Protein AF-A0A8T5ES94-F1 (afdb_monomer_lite)

Sequence (76 aa):
GLLLCAELDPERLPVVGFDCVEEWCRINGLGVIHGGQNALRFTPHFGITSKEIDLVIDVVRDCLIAFAEKELLAAV

Foldseek 3Di:
DPKDKAADDCVQAAQDDPPGLVVQLVVVPHPWDDDDRGITMDDDDPPDDPVNVVVNVVSSVVSSVVSVVVVVVVVD

Structure (mmCIF, N/CA/C/O backbone):
data_AF-A0A8T5ES94-F1
#
_entry.id   AF-A0A8T5ES94-F1
#
loop_
_atom_site.group_PDB
_atom_site.id
_atom_site.type_symbol
_atom_site.label_atom_id
_atom_site.label_alt_id
_atom_site.label_comp_id
_atom_site.label_asym_id
_atom_site.label_entity_id
_atom_site.label_seq_id
_atom_site.pdbx_PDB_ins_code
_atom_site.Cartn_x
_atom_site.Cartn_y
_atom_site.Cartn_z
_atom_site.occupancy
_atom_site.B_iso_or_equiv
_atom_site.auth_seq_id
_atom_site.auth_comp_id
_atom_site.auth_asym_id
_atom_site.auth_atom_id
_atom_site.pdbx_PDB_model_num
ATOM 1 N N . GLY A 1 1 ? -5.913 10.928 12.495 1.00 64.19 1 GLY A N 1
ATOM 2 C CA . GLY A 1 1 ? -5.692 9.584 11.950 1.00 64.19 1 GLY A CA 1
ATOM 3 C C . GLY A 1 1 ? -4.504 8.968 12.637 1.00 64.19 1 GLY A C 1
ATOM 4 O O . GLY A 1 1 ? -3.576 9.697 12.974 1.00 64.19 1 GLY A O 1
ATOM 5 N N . LEU A 1 2 ? -4.547 7.658 12.867 1.00 75.06 2 LEU A N 1
ATOM 6 C CA . LEU A 1 2 ? -3.331 6.892 13.125 1.00 75.06 2 LEU A CA 1
ATOM 7 C C . LEU A 1 2 ? -2.511 6.925 11.831 1.00 75.06 2 LEU A C 1
ATOM 9 O O . LEU A 1 2 ? -3.078 6.721 10.763 1.00 75.06 2 LEU A O 1
ATOM 13 N N . LEU A 1 3 ? -1.227 7.255 11.913 1.00 83.56 3 LEU A N 1
ATOM 14 C CA . LEU A 1 3 ? -0.360 7.375 10.745 1.00 83.56 3 LEU A CA 1
ATOM 15 C C . LEU A 1 3 ? 0.605 6.198 10.736 1.00 83.56 3 LEU A C 1
ATOM 17 O O . LEU A 1 3 ? 1.320 5.982 11.712 1.00 83.56 3 LEU A O 1
ATOM 21 N N . LEU A 1 4 ? 0.607 5.451 9.637 1.00 89.06 4 LEU A N 1
ATOM 22 C CA . LEU A 1 4 ? 1.527 4.345 9.402 1.00 89.06 4 LEU A CA 1
ATOM 23 C C . LEU A 1 4 ? 2.235 4.564 8.065 1.00 89.06 4 LEU A C 1
ATOM 25 O O . LEU A 1 4 ? 1.604 4.981 7.092 1.00 89.06 4 LEU A O 1
ATOM 29 N N . CYS A 1 5 ? 3.538 4.291 8.031 1.00 92.56 5 CYS A N 1
ATOM 30 C CA . CYS A 1 5 ? 4.352 4.339 6.821 1.00 92.56 5 CYS A CA 1
ATOM 31 C C . CYS A 1 5 ? 4.975 2.965 6.548 1.00 92.56 5 CYS A C 1
ATOM 33 O O . CYS A 1 5 ? 5.724 2.447 7.371 1.00 92.56 5 CYS A O 1
ATOM 35 N N . ALA A 1 6 ? 4.606 2.406 5.399 1.00 93.88 6 ALA A N 1
ATOM 36 C CA . ALA A 1 6 ? 5.173 1.265 4.690 1.00 93.88 6 ALA A CA 1
ATOM 37 C C . ALA A 1 6 ? 6.472 1.563 3.928 1.00 93.88 6 ALA A C 1
ATOM 39 O O . ALA A 1 6 ? 6.342 1.850 2.743 1.00 93.88 6 ALA A O 1
ATOM 40 N N . GLU A 1 7 ? 7.668 1.555 4.526 1.00 95.38 7 GLU A N 1
ATOM 41 C CA . GLU A 1 7 ? 8.915 1.689 3.740 1.00 95.38 7 GLU A CA 1
ATOM 42 C C . GLU A 1 7 ? 9.167 0.434 2.895 1.00 95.38 7 GLU A C 1
ATOM 44 O O . GLU A 1 7 ? 9.083 -0.685 3.404 1.00 95.38 7 GLU A O 1
ATOM 49 N N . LEU A 1 8 ?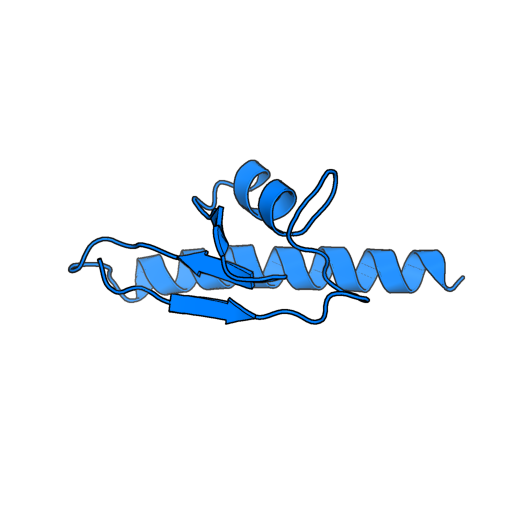 9.457 0.624 1.605 1.00 95.69 8 LEU A N 1
ATOM 50 C CA . LEU A 1 8 ? 9.685 -0.457 0.646 1.00 95.69 8 LEU A CA 1
ATOM 51 C C . LEU A 1 8 ? 11.082 -0.346 0.031 1.00 95.69 8 LEU A C 1
ATOM 53 O O . LEU A 1 8 ? 11.639 0.748 -0.072 1.00 95.69 8 LEU A O 1
ATOM 57 N N . ASP A 1 9 ? 11.624 -1.478 -0.414 1.00 95.44 9 ASP A N 1
ATOM 58 C CA . ASP A 1 9 ? 12.884 -1.534 -1.158 1.00 95.44 9 ASP A CA 1
ATOM 59 C C . ASP A 1 9 ? 12.758 -0.743 -2.478 1.00 95.44 9 ASP A C 1
ATOM 61 O O . ASP A 1 9 ? 11.962 -1.136 -3.334 1.00 95.44 9 ASP A O 1
ATOM 65 N N . PRO A 1 10 ? 13.501 0.364 -2.667 1.00 94.88 10 PRO A N 1
ATOM 66 C CA . PRO A 1 10 ? 13.359 1.225 -3.838 1.00 94.88 10 PRO A CA 1
ATOM 67 C C . PRO A 1 10 ? 13.805 0.574 -5.149 1.00 94.88 10 PRO A C 1
ATOM 69 O O . PRO A 1 10 ? 13.353 1.013 -6.204 1.00 94.88 10 PRO A O 1
ATOM 72 N N . GLU A 1 11 ? 14.660 -0.453 -5.112 1.00 92.94 11 GLU A N 1
ATOM 73 C CA . GLU A 1 11 ? 15.116 -1.126 -6.336 1.00 92.94 11 GLU A CA 1
ATOM 74 C C . GLU A 1 11 ? 14.049 -2.070 -6.897 1.00 92.94 11 GLU A C 1
ATOM 76 O O . GLU A 1 11 ? 13.939 -2.244 -8.109 1.00 92.94 11 GLU A O 1
ATOM 81 N N . ARG A 1 12 ? 13.232 -2.652 -6.016 1.00 93.62 12 ARG A N 1
ATOM 82 C CA . ARG A 1 12 ? 12.238 -3.674 -6.373 1.00 93.62 12 ARG A CA 1
ATOM 83 C C . ARG A 1 12 ? 10.811 -3.136 -6.382 1.00 93.62 12 ARG A C 1
ATOM 85 O O . ARG A 1 12 ? 9.967 -3.593 -7.147 1.00 93.62 12 ARG A O 1
ATOM 92 N N . LEU A 1 13 ? 10.532 -2.172 -5.510 1.00 96.38 13 LEU A N 1
ATOM 93 C CA . LEU A 1 13 ? 9.205 -1.633 -5.226 1.00 96.38 13 LEU A CA 1
ATOM 94 C C . LEU A 1 13 ? 9.264 -0.097 -5.204 1.00 96.38 13 LEU A C 1
ATOM 96 O O . LEU A 1 13 ? 9.103 0.517 -4.140 1.00 96.38 13 LEU A O 1
ATOM 100 N N . PRO A 1 14 ? 9.498 0.553 -6.359 1.00 96.69 14 PRO A N 1
ATOM 101 C CA . PRO A 1 14 ? 9.449 2.004 -6.440 1.00 96.69 14 PRO A CA 1
ATOM 102 C C . PRO A 1 14 ? 8.028 2.478 -6.120 1.00 96.69 14 PRO A C 1
ATOM 104 O O . PRO A 1 14 ? 7.046 2.015 -6.702 1.00 96.69 14 PRO A O 1
ATOM 107 N N . VAL A 1 15 ? 7.904 3.392 -5.162 1.00 97.50 15 VAL A N 1
ATOM 108 C CA . VAL A 1 15 ? 6.617 3.932 -4.709 1.00 97.50 15 VAL A CA 1
ATOM 109 C C . VAL A 1 15 ? 6.207 5.148 -5.524 1.00 97.50 15 VAL A C 1
ATOM 111 O O . VAL A 1 15 ? 5.032 5.288 -5.857 1.00 97.50 15 VAL A O 1
ATOM 114 N N . VAL A 1 16 ? 7.167 6.015 -5.842 1.00 93.31 16 VAL A N 1
ATOM 115 C CA . VAL A 1 16 ? 6.932 7.312 -6.483 1.00 93.31 16 VAL A CA 1
ATOM 116 C C . VAL A 1 16 ? 7.206 7.218 -7.979 1.00 93.31 16 VAL A C 1
ATOM 118 O O . VAL A 1 16 ? 8.308 6.858 -8.379 1.00 93.31 16 VAL A O 1
ATOM 121 N N . GLY A 1 17 ? 6.236 7.630 -8.794 1.00 90.00 17 GLY A N 1
ATOM 122 C CA . GLY A 1 17 ? 6.369 7.686 -10.250 1.00 90.00 17 GLY A CA 1
ATOM 123 C C . GLY A 1 17 ? 5.217 6.994 -10.970 1.00 90.00 17 GLY A C 1
ATOM 124 O O . GLY A 1 17 ? 4.227 6.611 -10.348 1.00 90.00 17 GLY A O 1
ATOM 125 N N . PHE A 1 18 ? 5.362 6.861 -12.286 1.00 92.00 18 PHE A N 1
ATOM 126 C CA . PHE A 1 18 ? 4.424 6.129 -13.138 1.00 92.00 18 PHE A CA 1
ATOM 127 C C . PHE A 1 18 ? 4.668 4.625 -13.048 1.00 92.00 18 PHE A C 1
ATOM 129 O O . PHE A 1 18 ? 5.808 4.192 -12.870 1.00 92.00 18 PHE A O 1
ATOM 136 N N . ASP A 1 19 ? 3.598 3.844 -13.162 1.00 93.06 19 ASP A N 1
ATOM 137 C CA . ASP A 1 19 ? 3.582 2.384 -13.047 1.00 93.06 19 ASP A CA 1
ATOM 138 C C . ASP A 1 19 ? 4.202 1.861 -11.733 1.00 93.06 19 ASP A C 1
ATOM 140 O O . ASP A 1 19 ? 4.628 0.707 -11.642 1.00 93.06 19 ASP A O 1
ATOM 144 N N . CYS A 1 20 ? 4.238 2.716 -10.706 1.00 96.31 20 CYS A N 1
ATOM 145 C CA . CYS A 1 20 ? 4.830 2.470 -9.392 1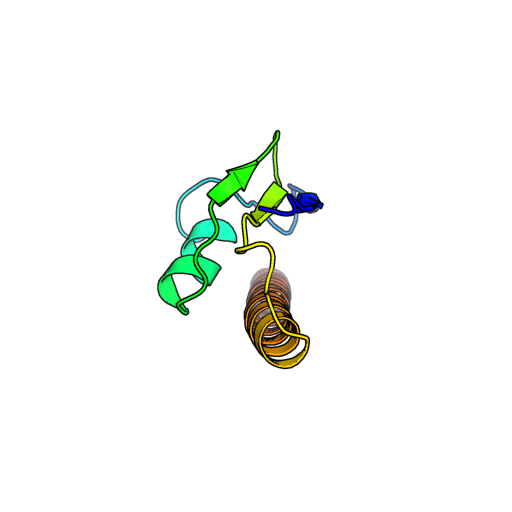.00 96.31 20 CYS A CA 1
ATOM 146 C C . CYS A 1 20 ? 3.785 2.020 -8.358 1.00 96.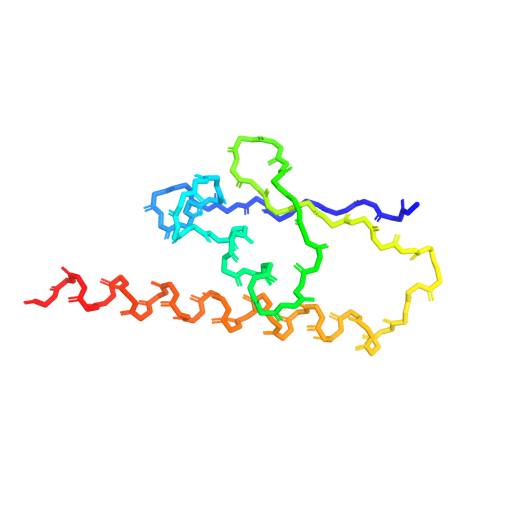31 20 CYS A C 1
ATOM 148 O O . CYS A 1 20 ? 2.577 2.024 -8.606 1.00 96.31 20 CYS A O 1
ATOM 150 N N . VAL A 1 21 ? 4.253 1.635 -7.170 1.00 97.50 21 VAL A N 1
ATOM 151 C CA . VAL A 1 21 ? 3.421 1.038 -6.116 1.00 97.50 21 VAL A CA 1
ATOM 152 C C . VAL A 1 21 ? 2.305 1.977 -5.635 1.00 97.50 21 VAL A C 1
ATOM 154 O O . VAL A 1 21 ? 1.188 1.512 -5.411 1.00 97.50 21 VAL A O 1
ATOM 157 N N . GLU A 1 22 ? 2.543 3.292 -5.502 1.00 97.19 22 GLU A N 1
ATOM 158 C CA . GLU A 1 22 ? 1.465 4.226 -5.125 1.00 97.19 22 GLU A CA 1
ATOM 159 C C . GLU A 1 22 ? 0.350 4.235 -6.177 1.00 97.19 22 GLU A C 1
ATOM 161 O O . GLU A 1 22 ? -0.826 4.096 -5.836 1.00 97.19 22 GLU A O 1
ATOM 166 N N . GLU A 1 23 ? 0.713 4.400 -7.450 1.00 96.75 23 GLU A N 1
ATOM 167 C CA . GLU A 1 23 ? -0.251 4.481 -8.545 1.00 96.75 23 GLU A CA 1
ATOM 168 C C . GLU A 1 23 ? 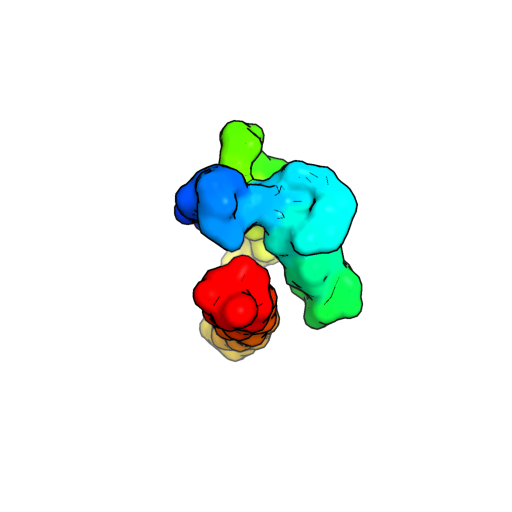-1.049 3.182 -8.672 1.00 96.75 23 GLU A C 1
ATOM 170 O O . GLU A 1 23 ? -2.277 3.230 -8.761 1.00 96.75 23 GLU A O 1
ATOM 175 N N . TRP A 1 24 ? -0.379 2.029 -8.574 1.00 97.62 24 TRP A N 1
ATOM 176 C CA . TRP A 1 24 ? -1.038 0.725 -8.602 1.00 97.62 24 TRP A CA 1
ATOM 177 C C . TRP A 1 24 ? -2.094 0.611 -7.499 1.00 97.62 24 TRP A C 1
ATOM 179 O O . TRP A 1 24 ? -3.252 0.292 -7.779 1.00 97.62 24 TRP A O 1
ATOM 189 N N . CYS A 1 25 ? -1.737 0.932 -6.251 1.00 97.88 25 CYS A N 1
ATOM 190 C CA . CYS A 1 25 ? -2.676 0.905 -5.128 1.00 97.88 25 CYS A CA 1
ATOM 191 C C . CYS A 1 25 ? -3.870 1.842 -5.364 1.00 97.88 25 CYS A C 1
ATOM 193 O O . CYS A 1 25 ? -5.016 1.458 -5.127 1.00 97.88 25 CYS A O 1
ATOM 195 N N . ARG A 1 26 ? -3.625 3.053 -5.879 1.00 97.12 26 ARG A N 1
ATOM 196 C CA . ARG A 1 26 ? -4.676 4.049 -6.139 1.00 97.12 26 ARG A CA 1
ATOM 197 C C . ARG A 1 26 ? -5.638 3.618 -7.241 1.00 97.12 26 ARG A C 1
ATOM 199 O O . ARG A 1 26 ? -6.843 3.813 -7.088 1.00 97.12 26 ARG A O 1
ATOM 206 N N . ILE A 1 27 ? -5.134 3.014 -8.317 1.00 97.00 27 ILE A N 1
ATOM 207 C CA . ILE A 1 27 ? -5.962 2.452 -9.397 1.00 97.00 27 ILE A CA 1
ATOM 208 C C . ILE A 1 27 ? -6.849 1.319 -8.863 1.00 97.00 27 ILE A C 1
ATOM 210 O O . ILE A 1 27 ? -8.006 1.208 -9.261 1.00 97.00 27 ILE A O 1
ATOM 214 N N . ASN A 1 28 ? -6.346 0.540 -7.904 1.00 97.56 28 ASN A N 1
ATOM 215 C CA . ASN A 1 28 ? -7.078 -0.551 -7.255 1.00 97.56 28 ASN A CA 1
ATOM 216 C C . ASN A 1 28 ? -7.924 -0.098 -6.046 1.00 97.56 28 ASN A C 1
ATOM 218 O O . ASN A 1 28 ? -8.350 -0.913 -5.232 1.00 97.56 28 ASN A O 1
ATOM 222 N N . GLY A 1 29 ? -8.205 1.204 -5.928 1.00 95.81 29 GLY A N 1
ATOM 223 C CA . GLY A 1 29 ? -9.164 1.742 -4.960 1.00 95.81 29 GLY A CA 1
ATOM 224 C C . GLY A 1 29 ? -8.611 1.987 -3.556 1.00 95.81 29 GLY A C 1
ATOM 225 O O . GLY A 1 29 ? -9.367 2.383 -2.667 1.00 95.81 29 GLY A O 1
ATOM 226 N N . LEU A 1 30 ? -7.306 1.813 -3.339 1.00 96.44 30 LEU A N 1
ATOM 227 C CA . LEU A 1 30 ? -6.673 2.092 -2.057 1.00 96.44 30 LEU A CA 1
ATOM 228 C C . LEU A 1 30 ? -6.169 3.541 -1.999 1.00 96.44 30 LEU A C 1
ATOM 230 O O . LEU A 1 30 ? -5.235 3.939 -2.695 1.00 96.44 30 LEU A O 1
ATOM 234 N N . GLY A 1 31 ? -6.788 4.341 -1.128 1.00 93.38 31 GLY A N 1
ATOM 235 C CA . GLY A 1 31 ? -6.411 5.732 -0.876 1.00 93.38 31 GLY A CA 1
ATOM 236 C C . GLY A 1 31 ? -5.102 5.856 -0.094 1.00 93.38 31 GLY A C 1
ATOM 237 O O . GLY A 1 31 ? -5.121 6.011 1.126 1.00 93.38 31 GLY A O 1
ATOM 238 N N . VAL A 1 32 ? -3.975 5.816 -0.802 1.00 94.44 32 VAL A N 1
ATOM 239 C CA . VAL A 1 32 ? -2.621 6.017 -0.265 1.00 94.44 32 VAL A CA 1
ATOM 240 C C . VAL A 1 32 ? -1.904 7.153 -0.980 1.00 94.44 32 VAL A C 1
ATOM 242 O O . VAL A 1 32 ? -2.284 7.574 -2.071 1.00 94.44 32 VAL A O 1
ATOM 245 N N . ILE A 1 33 ? -0.855 7.651 -0.338 1.00 93.75 33 ILE A N 1
ATOM 246 C CA . ILE A 1 33 ? 0.069 8.649 -0.878 1.00 93.75 33 ILE A CA 1
ATOM 247 C C . ILE A 1 33 ? 1.489 8.244 -0.513 1.00 93.75 33 ILE A C 1
ATOM 249 O O . ILE A 1 33 ? 1.692 7.579 0.503 1.00 93.75 33 ILE A O 1
ATOM 253 N N . HIS A 1 34 ? 2.480 8.666 -1.286 1.00 93.38 34 HIS A N 1
ATOM 254 C CA . HIS A 1 34 ? 3.866 8.467 -0.897 1.00 93.38 34 HIS A CA 1
ATOM 255 C C . HIS A 1 34 ? 4.211 9.214 0.404 1.00 93.38 34 HIS A C 1
ATOM 257 O O . HIS A 1 34 ? 3.672 10.276 0.747 1.00 93.38 34 HIS A O 1
ATOM 263 N N . GLY A 1 35 ? 5.130 8.635 1.162 1.00 88.50 35 GLY A N 1
ATOM 264 C CA . GLY A 1 35 ? 5.761 9.212 2.338 1.00 88.50 35 GLY A CA 1
ATOM 265 C C . GLY A 1 35 ? 7.255 8.909 2.337 1.00 88.50 35 GLY A C 1
ATOM 266 O O . GLY A 1 35 ? 7.701 7.940 1.728 1.00 88.50 35 GLY A O 1
ATOM 267 N N . GLY A 1 36 ? 8.037 9.741 3.026 1.00 87.25 36 GLY A N 1
ATOM 268 C CA . GLY A 1 36 ? 9.491 9.569 3.079 1.00 87.25 36 GLY A CA 1
ATOM 269 C C . GLY A 1 36 ? 10.137 9.596 1.689 1.00 87.25 36 GLY A C 1
ATOM 270 O O . GLY A 1 36 ? 9.691 10.339 0.817 1.00 87.25 36 GLY A O 1
ATOM 271 N N . GLN A 1 37 ? 11.196 8.800 1.507 1.00 89.69 37 GLN A N 1
ATOM 272 C CA . GLN A 1 37 ? 11.871 8.651 0.211 1.00 89.69 37 GLN A CA 1
ATOM 273 C C . GLN A 1 37 ? 11.204 7.592 -0.683 1.00 89.69 37 GLN A C 1
ATOM 275 O O . GLN A 1 37 ? 11.042 7.832 -1.873 1.00 89.69 37 GLN A O 1
ATOM 280 N N . ASN A 1 38 ? 10.798 6.446 -0.119 1.00 96.31 38 ASN A N 1
ATOM 281 C CA . ASN A 1 38 ? 10.147 5.353 -0.850 1.00 96.31 38 ASN A CA 1
ATOM 282 C C . ASN A 1 38 ? 9.190 4.563 0.063 1.00 96.31 38 ASN A C 1
ATOM 284 O O . ASN A 1 38 ? 9.459 3.421 0.434 1.00 96.31 38 ASN A O 1
ATOM 288 N N . ALA A 1 39 ? 8.094 5.192 0.497 1.00 96.56 39 ALA A N 1
ATOM 289 C CA . ALA A 1 39 ? 7.141 4.549 1.399 1.00 96.56 39 ALA A CA 1
ATOM 290 C C . ALA A 1 39 ? 5.681 4.825 1.042 1.00 96.56 39 ALA A C 1
ATOM 292 O O . ALA A 1 39 ? 5.334 5.928 0.625 1.00 96.56 39 ALA A O 1
ATOM 293 N N . LEU A 1 40 ? 4.801 3.857 1.296 1.00 96.75 40 LEU A N 1
ATOM 294 C CA . LEU A 1 40 ? 3.355 4.078 1.310 1.00 96.75 40 LEU A CA 1
ATOM 295 C C . LEU A 1 40 ? 2.934 4.705 2.641 1.00 96.75 40 LEU A C 1
ATOM 297 O O . LEU A 1 40 ? 3.214 4.156 3.705 1.00 96.75 40 LEU A O 1
ATOM 301 N N . ARG A 1 41 ? 2.223 5.832 2.599 1.00 96.25 41 ARG A N 1
ATOM 302 C CA . ARG A 1 41 ? 1.677 6.510 3.778 1.00 96.25 41 ARG A CA 1
ATOM 303 C C . ARG A 1 41 ? 0.173 6.291 3.881 1.00 96.25 41 ARG A C 1
ATOM 305 O O . ARG A 1 41 ? -0.584 6.646 2.978 1.00 96.25 41 ARG A O 1
ATOM 312 N N . PHE A 1 42 ? -0.251 5.789 5.036 1.00 95.31 42 PHE A N 1
ATOM 313 C CA . PHE A 1 42 ? -1.645 5.522 5.371 1.00 95.31 42 PHE A CA 1
ATOM 314 C C . PHE A 1 42 ? -2.127 6.518 6.424 1.00 95.31 42 PHE A C 1
ATOM 316 O O . PHE A 1 42 ? -1.468 6.734 7.445 1.00 95.31 42 PHE A O 1
ATOM 323 N N . THR A 1 43 ? -3.298 7.113 6.193 1.00 93.69 43 THR A N 1
ATOM 324 C CA . THR A 1 43 ? -3.936 8.046 7.136 1.00 93.69 43 THR A CA 1
ATOM 325 C C . THR A 1 43 ? -5.410 7.696 7.372 1.00 93.69 43 THR A C 1
ATOM 327 O O . THR A 1 43 ? -6.286 8.501 7.044 1.00 93.69 43 THR A O 1
ATOM 330 N N . PRO A 1 44 ? -5.723 6.506 7.918 1.00 91.69 44 PRO A N 1
ATOM 331 C CA . PRO A 1 44 ? -7.096 6.124 8.225 1.00 91.69 44 PRO A CA 1
ATOM 332 C C . PRO A 1 44 ? -7.735 7.021 9.296 1.00 91.69 44 PRO A C 1
ATOM 334 O O . PRO A 1 44 ? -7.066 7.698 10.092 1.00 91.69 44 PRO A O 1
ATOM 337 N N . HIS A 1 45 ? -9.066 6.994 9.352 1.00 92.62 45 HIS A N 1
ATOM 338 C CA . HIS A 1 45 ? -9.805 7.565 10.475 1.00 92.62 45 HIS A CA 1
ATOM 339 C C . HIS A 1 45 ? -9.524 6.771 11.762 1.00 92.62 45 HIS A C 1
ATOM 341 O O . HIS A 1 45 ? -9.184 5.592 11.732 1.00 92.62 45 HIS A O 1
ATOM 347 N N . PHE A 1 46 ? -9.662 7.419 12.922 1.00 91.06 46 PHE A N 1
ATOM 348 C CA . PHE A 1 46 ? -9.316 6.799 14.210 1.00 91.06 46 PHE A CA 1
ATOM 349 C C . PHE A 1 46 ? -10.210 5.612 14.599 1.00 91.06 46 PHE A C 1
ATOM 351 O O . PHE A 1 46 ? -9.799 4.790 15.406 1.00 91.06 46 PHE A O 1
ATOM 358 N N . GLY A 1 47 ? -11.415 5.531 14.033 1.00 93.56 47 GLY A N 1
ATOM 359 C CA . GLY A 1 47 ? -12.355 4.431 14.263 1.00 93.56 47 GLY A CA 1
ATOM 360 C C . GLY A 1 47 ? -12.246 3.283 13.262 1.00 93.56 47 GLY A C 1
ATOM 361 O O . GLY A 1 47 ? -13.229 2.567 13.108 1.00 93.56 47 GLY A O 1
ATOM 362 N N . ILE A 1 48 ? -11.132 3.162 12.529 1.00 95.25 48 ILE A N 1
ATOM 363 C CA . ILE A 1 48 ? -10.957 2.092 11.543 1.00 95.25 48 ILE A CA 1
ATOM 364 C C . ILE A 1 48 ? -11.094 0.723 12.216 1.00 95.25 48 ILE A C 1
ATOM 366 O O . ILE A 1 48 ? -10.567 0.475 13.302 1.00 95.25 48 ILE A O 1
ATOM 370 N N . THR A 1 49 ? -11.844 -0.157 11.573 1.00 96.69 49 THR A N 1
ATOM 371 C CA . THR A 1 49 ? -12.125 -1.508 12.047 1.00 96.69 49 THR A CA 1
ATOM 372 C C . THR A 1 49 ? -11.098 -2.499 11.514 1.00 96.69 49 THR A C 1
ATOM 374 O O . THR A 1 49 ? -10.476 -2.276 10.478 1.00 96.69 49 THR A O 1
ATOM 377 N N . SER A 1 50 ? -10.962 -3.654 12.171 1.00 97.12 50 SER A N 1
ATOM 378 C CA . SER A 1 50 ? -10.107 -4.738 11.665 1.00 97.12 50 SER A CA 1
ATOM 379 C C . SER A 1 50 ? -10.490 -5.171 10.250 1.00 97.12 50 SER A C 1
ATOM 381 O O . SER A 1 50 ? -9.607 -5.375 9.435 1.00 97.12 50 SER A O 1
ATOM 383 N N . LYS A 1 51 ? -11.790 -5.199 9.919 1.00 98.25 51 LYS A N 1
ATOM 384 C CA . LYS A 1 51 ? -12.259 -5.556 8.571 1.00 98.25 51 LYS A CA 1
ATOM 385 C C . LYS A 1 51 ? -11.785 -4.569 7.504 1.00 98.25 51 LYS A C 1
ATOM 387 O O . LYS A 1 51 ? -11.456 -4.974 6.400 1.00 98.25 51 LYS A O 1
ATOM 392 N N . GLU A 1 52 ? -11.764 -3.277 7.818 1.00 96.12 52 GLU A N 1
ATOM 393 C CA . GLU A 1 52 ? -11.236 -2.261 6.901 1.00 96.12 52 GLU A CA 1
ATOM 394 C C . GLU A 1 52 ? -9.712 -2.357 6.780 1.00 96.12 52 GLU A C 1
ATOM 396 O O . GLU A 1 52 ? -9.178 -2.172 5.691 1.00 96.12 52 GLU A O 1
ATOM 401 N N . ILE A 1 53 ? -9.011 -2.687 7.870 1.00 95.88 53 ILE A N 1
ATOM 402 C CA . ILE A 1 53 ? -7.569 -2.966 7.831 1.00 95.88 53 ILE A CA 1
ATOM 403 C C . ILE A 1 53 ? -7.284 -4.181 6.941 1.00 95.88 53 ILE A C 1
ATOM 405 O O . ILE A 1 53 ? -6.364 -4.119 6.131 1.00 95.88 53 ILE A O 1
ATOM 409 N N . ASP A 1 54 ? -8.081 -5.246 7.043 1.00 97.94 54 ASP A N 1
ATOM 410 C CA . ASP A 1 54 ? -7.939 -6.438 6.203 1.00 97.94 54 ASP A CA 1
ATOM 411 C C . ASP A 1 54 ? -8.086 -6.079 4.716 1.00 97.94 54 ASP A C 1
ATOM 413 O O . ASP A 1 54 ? -7.227 -6.442 3.920 1.00 97.94 54 ASP A O 1
ATOM 417 N N . LEU A 1 55 ? -9.080 -5.254 4.353 1.00 97.38 55 LEU A N 1
ATOM 418 C CA . LEU A 1 55 ? -9.239 -4.758 2.977 1.00 97.38 55 LEU A CA 1
ATOM 419 C C . LEU A 1 55 ? -8.015 -3.969 2.484 1.00 97.38 55 LEU A C 1
ATOM 421 O O . LEU A 1 55 ? -7.599 -4.121 1.338 1.00 97.38 55 LEU A O 1
ATOM 425 N N . VAL A 1 56 ? -7.423 -3.128 3.338 1.00 96.44 56 VAL A N 1
ATOM 426 C CA . VAL A 1 56 ? -6.186 -2.404 3.005 1.00 96.44 56 VAL A CA 1
ATOM 427 C C . VAL A 1 56 ? -5.037 -3.383 2.769 1.00 96.44 56 VAL A C 1
ATOM 429 O O . VAL A 1 56 ? -4.312 -3.254 1.783 1.00 96.44 56 VAL A O 1
ATOM 432 N N . ILE A 1 57 ? -4.869 -4.359 3.663 1.00 97.06 57 ILE A N 1
ATOM 433 C CA . ILE A 1 57 ? -3.813 -5.371 3.570 1.00 97.06 57 ILE A CA 1
ATOM 434 C C . ILE A 1 57 ? -3.980 -6.216 2.306 1.00 97.06 57 ILE A C 1
ATOM 436 O O . ILE A 1 57 ? -2.979 -6.520 1.663 1.00 97.06 57 ILE A O 1
ATOM 440 N N . ASP A 1 58 ? -5.207 -6.579 1.941 1.00 98.31 58 ASP A N 1
ATOM 441 C CA . ASP A 1 58 ? -5.490 -7.375 0.749 1.00 98.31 58 ASP A CA 1
ATOM 442 C C . ASP A 1 58 ? -5.048 -6.644 -0.522 1.00 98.31 58 ASP A C 1
ATOM 444 O O . ASP A 1 58 ? -4.260 -7.196 -1.288 1.00 98.31 58 ASP A O 1
ATOM 448 N N . VAL A 1 59 ? -5.408 -5.365 -0.683 1.00 98.06 59 VAL A N 1
ATOM 449 C CA . VAL A 1 59 ? -4.959 -4.575 -1.845 1.00 98.06 59 VAL A CA 1
ATOM 450 C C . VAL A 1 59 ? -3.437 -4.397 -1.858 1.00 98.06 59 VAL A C 1
ATOM 452 O O . VAL A 1 59 ? -2.808 -4.504 -2.910 1.00 98.06 59 VAL A O 1
ATOM 455 N N . VAL A 1 60 ? -2.810 -4.156 -0.700 1.00 97.25 60 VAL A N 1
ATOM 456 C CA . VAL A 1 60 ? -1.341 -4.059 -0.625 1.00 97.25 60 VAL A CA 1
ATOM 457 C C . VAL A 1 60 ? -0.692 -5.392 -1.000 1.00 97.25 60 VAL A C 1
ATOM 459 O O . VAL A 1 60 ? 0.305 -5.402 -1.717 1.00 97.25 60 VAL A O 1
ATOM 462 N N . ARG A 1 61 ? -1.244 -6.525 -0.560 1.00 98.06 61 ARG A N 1
ATOM 463 C CA . ARG A 1 61 ? -0.727 -7.853 -0.901 1.00 98.06 61 ARG A CA 1
ATOM 464 C C . ARG A 1 61 ? -0.815 -8.115 -2.402 1.00 98.06 61 ARG A C 1
ATOM 466 O O . ARG A 1 61 ? 0.181 -8.543 -2.980 1.00 98.06 61 ARG A O 1
ATOM 473 N N . ASP A 1 62 ? -1.953 -7.815 -3.018 1.00 98.31 62 ASP A N 1
ATOM 474 C CA . ASP A 1 62 ? -2.143 -7.964 -4.463 1.00 98.31 62 ASP A CA 1
ATOM 475 C C . ASP A 1 62 ? -1.156 -7.086 -5.245 1.00 98.31 62 ASP A C 1
ATOM 477 O O . ASP A 1 62 ? -0.565 -7.538 -6.228 1.00 98.31 62 ASP A O 1
ATOM 481 N N . CYS A 1 63 ? -0.881 -5.872 -4.752 1.00 97.56 63 CYS A N 1
ATOM 482 C CA . CYS A 1 63 ? 0.156 -5.009 -5.314 1.00 97.56 63 CYS A CA 1
ATOM 483 C C . CYS A 1 63 ? 1.530 -5.687 -5.276 1.00 97.56 63 CYS A C 1
ATOM 485 O O . CYS A 1 63 ? 2.231 -5.735 -6.284 1.00 97.56 63 CYS A O 1
ATOM 487 N N . LEU A 1 64 ? 1.934 -6.213 -4.118 1.00 96.81 64 LEU A N 1
ATOM 488 C CA . LEU A 1 64 ? 3.248 -6.839 -3.957 1.00 96.81 64 LEU A CA 1
ATOM 489 C C . LEU A 1 64 ? 3.404 -8.079 -4.847 1.00 96.81 64 LEU A C 1
ATOM 491 O O . LEU A 1 64 ? 4.472 -8.278 -5.423 1.00 96.81 64 LEU A O 1
ATOM 495 N N . ILE A 1 65 ? 2.344 -8.877 -4.997 1.00 97.50 65 ILE A N 1
ATOM 496 C CA . ILE A 1 65 ? 2.324 -10.031 -5.905 1.00 97.50 65 ILE A CA 1
ATOM 497 C C . ILE A 1 65 ? 2.503 -9.567 -7.354 1.00 97.50 65 ILE A C 1
ATOM 499 O O . ILE A 1 65 ? 3.391 -10.068 -8.040 1.00 97.50 65 ILE A O 1
ATOM 503 N N . ALA A 1 66 ? 1.743 -8.562 -7.799 1.00 96.69 66 ALA A N 1
ATOM 504 C CA . ALA A 1 66 ? 1.836 -8.049 -9.165 1.00 96.69 66 ALA A CA 1
ATOM 505 C C . ALA A 1 66 ? 3.244 -7.527 -9.512 1.00 96.69 66 ALA A C 1
ATOM 507 O O . ALA A 1 66 ? 3.721 -7.715 -10.632 1.00 96.69 66 ALA A O 1
AT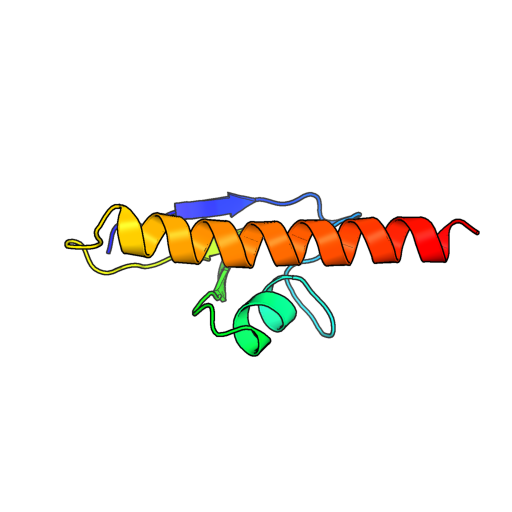OM 508 N N . PHE A 1 67 ? 3.935 -6.885 -8.565 1.00 95.81 67 PHE A N 1
ATOM 509 C CA . PHE A 1 67 ? 5.315 -6.429 -8.770 1.00 95.81 67 PHE A CA 1
ATOM 510 C C . PHE A 1 67 ? 6.325 -7.582 -8.769 1.00 95.81 67 PHE A C 1
ATOM 512 O O . PHE A 1 67 ? 7.221 -7.594 -9.611 1.00 95.81 67 PHE A O 1
ATOM 519 N N . ALA A 1 68 ? 6.159 -8.578 -7.896 1.00 94.44 68 ALA A N 1
ATOM 520 C CA . ALA A 1 68 ? 7.005 -9.771 -7.896 1.00 94.44 68 ALA A CA 1
ATOM 521 C C . ALA A 1 68 ? 6.867 -10.582 -9.201 1.00 94.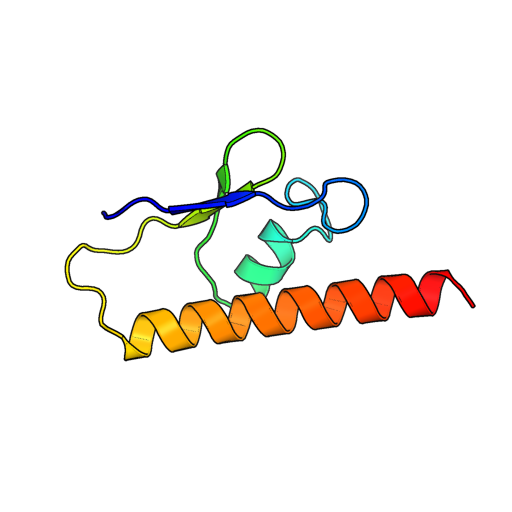44 68 ALA A C 1
ATOM 523 O O . ALA A 1 68 ? 7.855 -11.086 -9.733 1.00 94.44 68 ALA A O 1
ATOM 524 N N . GLU A 1 69 ? 5.657 -10.676 -9.756 1.00 94.31 69 GLU A N 1
ATOM 525 C CA . GLU A 1 69 ? 5.415 -11.327 -11.049 1.00 94.31 69 GLU A CA 1
ATOM 526 C C . GLU A 1 69 ? 6.054 -10.556 -12.212 1.00 94.31 69 GLU A C 1
ATOM 528 O O . GLU A 1 69 ? 6.668 -11.166 -13.089 1.00 94.31 69 GLU A O 1
ATOM 533 N N . LYS A 1 70 ? 5.971 -9.217 -12.209 1.00 89.62 70 LYS A N 1
ATOM 534 C CA . LYS A 1 70 ? 6.675 -8.370 -13.188 1.00 89.62 70 LYS A CA 1
ATOM 535 C C . LYS A 1 70 ? 8.193 -8.554 -13.119 1.00 89.62 70 LYS A C 1
ATOM 537 O O . LYS A 1 70 ? 8.829 -8.646 -14.165 1.00 89.62 70 LYS A O 1
ATOM 542 N N . GLU A 1 71 ? 8.761 -8.619 -11.914 1.00 88.38 71 GLU A N 1
ATOM 543 C CA . GLU A 1 71 ? 10.193 -8.865 -11.692 1.00 88.38 71 GLU A CA 1
ATOM 544 C C . GLU A 1 71 ? 10.613 -10.217 -12.290 1.00 88.38 71 GLU A C 1
ATOM 546 O O . GLU A 1 71 ? 11.600 -10.288 -13.021 1.00 88.38 71 GLU A O 1
ATOM 551 N N . LEU A 1 72 ? 9.820 -11.272 -12.065 1.00 87.56 72 LEU A N 1
ATOM 552 C CA . LEU A 1 72 ? 10.073 -12.588 -12.651 1.00 87.56 72 LEU A CA 1
ATOM 553 C C . LEU A 1 72 ? 10.010 -12.555 -14.184 1.00 87.56 72 LEU A C 1
ATOM 555 O O . LEU A 1 72 ? 10.897 -13.103 -14.826 1.00 87.56 72 LEU A O 1
ATOM 559 N N . LEU A 1 73 ? 9.002 -11.903 -14.772 1.00 87.00 73 LEU A N 1
ATOM 560 C CA . LEU A 1 73 ? 8.869 -11.776 -16.230 1.00 87.00 73 LEU A CA 1
ATOM 561 C C . LEU A 1 73 ? 10.033 -11.008 -16.868 1.00 87.00 73 LEU A C 1
ATOM 563 O O . LEU A 1 73 ? 10.428 -11.335 -17.980 1.00 87.00 73 LEU A O 1
ATOM 567 N N . ALA A 1 74 ? 10.582 -10.004 -16.182 1.00 81.62 74 ALA A N 1
ATOM 568 C CA . ALA A 1 74 ? 11.736 -9.245 -16.661 1.00 81.62 74 ALA A CA 1
ATOM 569 C C . ALA A 1 74 ? 13.059 -10.035 -16.591 1.00 81.62 74 ALA A C 1
ATOM 571 O O . ALA A 1 74 ? 14.036 -9.644 -17.228 1.00 81.62 74 ALA A O 1
ATOM 572 N N . ALA A 1 75 ? 13.100 -11.120 -15.811 1.00 79.12 75 ALA A N 1
ATOM 573 C CA . ALA A 1 75 ? 14.275 -11.970 -15.632 1.00 79.12 75 ALA A CA 1
ATOM 574 C C . ALA A 1 75 ? 14.353 -13.159 -16.616 1.00 79.12 75 ALA A C 1
ATOM 576 O O . ALA A 1 75 ? 15.327 -13.915 -16.557 1.00 79.12 75 ALA A O 1
ATOM 577 N N . VAL A 1 76 ? 13.351 -13.342 -17.488 1.00 64.00 76 VAL A N 1
ATOM 578 C CA . VAL A 1 76 ? 13.271 -14.402 -18.518 1.00 64.00 76 VAL A CA 1
ATOM 579 C C . VAL A 1 76 ? 13.590 -13.830 -19.895 1.00 64.00 76 VAL A C 1
ATOM 581 O O . VAL A 1 76 ? 14.307 -14.521 -20.653 1.00 64.00 76 VAL A O 1
#

Radius of gyration: 12.84 Å; chains: 1; bounding box: 28×24×33 Å

Secondary structure (DSSP, 8-state):
---EEEE--TTT---SSTTSHHHHHHHTT---EEETTTEEEE---TT--HHHHHHHHHHHHHHHHHHHHHHHHHT-

pLDDT: mean 93.23, std 6.55, range [64.0, 98.31]